Protein AF-A0A0R3THI6-F1 (afdb_monomer_lite)

Structure (mmCIF, N/CA/C/O backbone):
data_AF-A0A0R3THI6-F1
#
_entry.id   AF-A0A0R3THI6-F1
#
loop_
_atom_site.group_PDB
_atom_site.id
_atom_site.type_symbol
_atom_site.label_atom_id
_atom_site.label_alt_id
_atom_site.label_comp_id
_atom_site.label_asym_id
_atom_site.label_entity_id
_atom_site.label_seq_id
_atom_site.pdbx_PDB_ins_code
_atom_site.Cartn_x
_atom_site.Cartn_y
_atom_site.Cartn_z
_atom_site.occupancy
_atom_site.B_iso_or_equiv
_atom_site.auth_seq_id
_atom_site.auth_comp_id
_at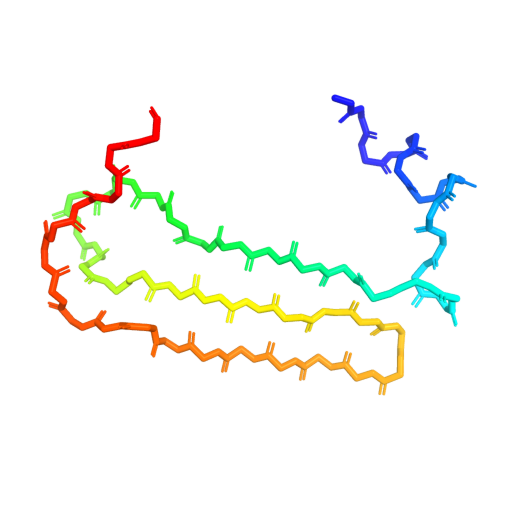om_site.auth_asym_id
_atom_site.auth_atom_id
_atom_site.pdbx_PDB_model_num
ATOM 1 N N . LEU A 1 1 ? 4.451 16.797 2.308 1.00 58.75 1 LEU A N 1
ATOM 2 C CA . LEU A 1 1 ? 3.861 16.696 3.662 1.00 58.75 1 LEU A CA 1
ATOM 3 C C . LEU A 1 1 ? 4.753 15.767 4.465 1.00 58.75 1 LEU A C 1
ATOM 5 O O . LEU A 1 1 ? 5.121 14.729 3.929 1.00 58.75 1 LEU A O 1
ATOM 9 N N . AL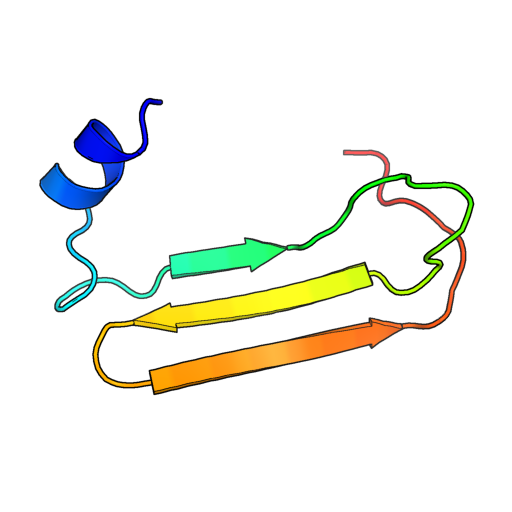A A 1 2 ? 5.178 16.158 5.665 1.00 73.00 2 ALA A N 1
ATOM 10 C CA . ALA A 1 2 ? 6.001 15.287 6.501 1.00 73.00 2 ALA A CA 1
ATOM 11 C C . ALA A 1 2 ? 5.167 14.067 6.971 1.00 73.00 2 ALA A C 1
ATOM 13 O O . ALA A 1 2 ? 3.954 14.220 7.152 1.00 73.00 2 ALA A O 1
ATOM 14 N N . PRO A 1 3 ? 5.763 12.872 7.163 1.00 61.84 3 PRO A N 1
ATOM 15 C CA . PRO A 1 3 ? 5.039 11.647 7.548 1.00 61.84 3 PRO A CA 1
ATOM 16 C C . PRO A 1 3 ? 4.209 11.815 8.828 1.00 61.84 3 PRO A C 1
ATOM 18 O O . PRO A 1 3 ? 3.085 11.331 8.930 1.00 61.84 3 PRO A O 1
ATOM 21 N N . GLU A 1 4 ? 4.742 12.594 9.765 1.00 68.19 4 GLU A N 1
ATOM 22 C CA . GLU A 1 4 ? 4.101 13.021 11.010 1.00 68.19 4 GLU A CA 1
ATOM 23 C C . GLU A 1 4 ? 2.757 13.736 10.786 1.00 68.19 4 GLU A C 1
ATOM 25 O O . GLU A 1 4 ? 1.794 13.475 11.499 1.00 68.19 4 GLU A O 1
ATOM 30 N N . THR A 1 5 ? 2.626 14.569 9.750 1.00 76.00 5 THR A N 1
ATOM 31 C CA . THR A 1 5 ? 1.367 15.269 9.442 1.00 76.00 5 THR A CA 1
ATOM 32 C C . THR A 1 5 ? 0.323 14.346 8.813 1.00 76.00 5 THR A C 1
ATOM 34 O O . THR A 1 5 ? -0.875 14.548 9.012 1.00 76.00 5 THR A O 1
ATOM 37 N N . ILE A 1 6 ? 0.748 13.335 8.048 1.00 78.25 6 ILE A N 1
ATOM 38 C CA . ILE A 1 6 ? -0.175 12.359 7.452 1.00 78.25 6 ILE A CA 1
ATOM 39 C C . ILE A 1 6 ? -0.751 11.471 8.547 1.00 78.25 6 ILE A C 1
ATOM 41 O O . ILE A 1 6 ? -1.960 11.306 8.592 1.00 78.25 6 ILE A O 1
ATOM 45 N N . ASN A 1 7 ? 0.079 10.989 9.471 1.00 80.12 7 ASN A N 1
ATOM 46 C CA . ASN A 1 7 ? -0.384 10.093 10.527 1.00 80.12 7 ASN A CA 1
A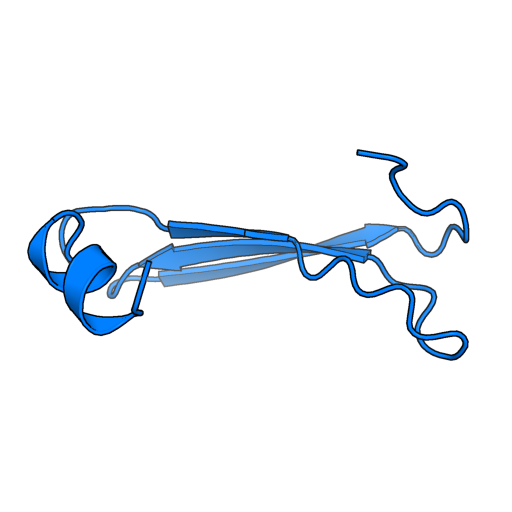TOM 47 C C . ASN A 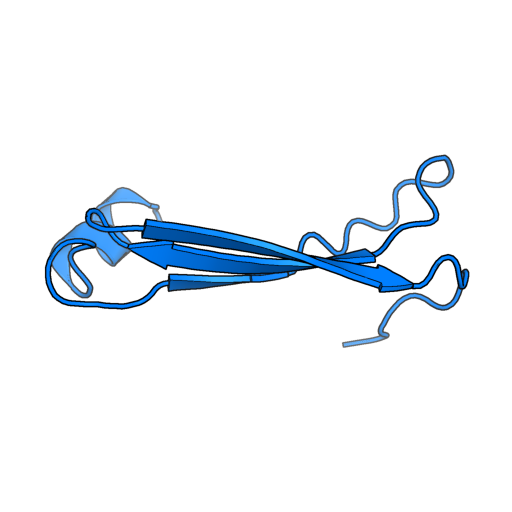1 7 ? -1.331 10.779 11.530 1.00 80.12 7 ASN A C 1
ATOM 49 O O . ASN A 1 7 ? -2.164 10.118 12.137 1.00 80.12 7 ASN A O 1
ATOM 53 N N . VAL A 1 8 ? -1.228 12.105 11.688 1.00 84.00 8 VAL A N 1
ATOM 54 C CA . VAL A 1 8 ? -2.161 12.897 12.510 1.00 84.00 8 VAL A CA 1
ATOM 55 C C . VAL A 1 8 ? -3.525 13.064 11.833 1.00 84.00 8 VAL A C 1
ATOM 57 O O . VAL A 1 8 ? -4.548 13.007 12.507 1.00 84.00 8 VAL A O 1
ATOM 60 N N . ASN A 1 9 ? -3.557 13.280 10.515 1.00 86.94 9 ASN A N 1
ATOM 61 C CA . ASN A 1 9 ? -4.806 13.530 9.783 1.00 86.94 9 ASN A CA 1
ATOM 62 C C . ASN A 1 9 ? -5.464 12.248 9.241 1.00 86.94 9 ASN A C 1
ATOM 64 O O . ASN A 1 9 ? -6.669 12.231 9.007 1.00 86.94 9 ASN A O 1
ATOM 68 N N . TYR A 1 10 ? -4.674 11.194 9.042 1.00 83.94 10 TYR A N 1
ATOM 69 C CA . TYR A 1 10 ? -5.064 9.908 8.465 1.00 83.94 10 TYR A CA 1
ATOM 70 C C . TYR A 1 10 ? -4.391 8.775 9.258 1.00 83.94 10 TYR A C 1
ATOM 72 O O . TYR A 1 10 ? -3.414 8.184 8.789 1.00 83.94 10 TYR A O 1
ATOM 80 N N . PRO A 1 11 ? -4.843 8.512 10.494 1.00 84.00 11 PRO A N 1
ATOM 81 C CA . PRO A 1 11 ? -4.224 7.502 11.340 1.00 84.00 11 PRO A CA 1
ATOM 82 C C . PRO A 1 11 ? -4.457 6.094 10.768 1.00 84.00 11 PRO A C 1
ATOM 84 O O . PRO A 1 11 ? -5.534 5.786 10.252 1.00 84.00 11 PRO A O 1
ATOM 87 N N . ALA A 1 12 ? -3.421 5.253 10.809 1.00 80.81 12 ALA A N 1
ATOM 88 C CA . ALA A 1 12 ? -3.375 3.966 10.104 1.00 80.81 12 ALA A CA 1
ATOM 89 C C . ALA A 1 12 ? -4.324 2.886 10.666 1.00 80.81 12 ALA A C 1
ATOM 91 O O . ALA A 1 12 ? -4.556 1.866 10.012 1.00 80.81 12 ALA A O 1
ATOM 92 N N . ASP A 1 13 ? -4.868 3.099 11.865 1.00 83.81 13 ASP A N 1
ATOM 93 C CA . ASP A 1 13 ? -5.916 2.283 12.485 1.00 83.81 13 ASP A CA 1
ATOM 94 C C . ASP A 1 13 ? -7.314 2.588 11.913 1.00 83.81 13 ASP A C 1
ATOM 96 O O . ASP A 1 13 ? -8.212 1.749 11.983 1.00 83.81 13 ASP A O 1
ATOM 100 N N . GLN A 1 14 ? -7.501 3.772 11.320 1.00 83.81 14 GLN A N 1
ATOM 101 C CA . GLN A 1 14 ? -8.778 4.237 10.764 1.00 83.81 14 GLN A CA 1
ATOM 102 C C . GLN A 1 14 ? -8.752 4.386 9.242 1.00 83.81 14 GLN A C 1
ATOM 104 O O . GLN A 1 14 ? -9.799 4.300 8.599 1.00 83.81 14 GLN A O 1
ATOM 109 N N . TRP A 1 15 ? -7.576 4.614 8.657 1.00 87.88 15 TRP A N 1
ATOM 110 C CA . TRP A 1 15 ? -7.414 4.914 7.239 1.00 87.88 15 TRP A CA 1
ATOM 111 C C . TRP A 1 15 ? -6.533 3.893 6.532 1.00 87.88 15 TRP A C 1
ATOM 113 O O . TRP A 1 15 ? -5.461 3.519 7.003 1.00 87.88 15 TRP A O 1
ATOM 123 N N . LEU A 1 16 ? -6.977 3.494 5.339 1.00 88.81 16 LEU A N 1
ATOM 124 C CA . LEU A 1 16 ? -6.195 2.666 4.431 1.00 88.81 16 LEU A CA 1
ATOM 125 C C . LEU A 1 16 ? -5.246 3.554 3.618 1.00 88.81 16 LEU A C 1
ATOM 127 O O . LEU A 1 16 ? -5.689 4.374 2.812 1.00 88.81 16 LEU A O 1
ATOM 131 N N . GLN A 1 17 ? -3.942 3.373 3.797 1.00 88.69 17 GLN A N 1
ATOM 132 C CA . GLN A 1 17 ? -2.929 4.034 2.985 1.00 88.69 17 GLN A CA 1
ATOM 133 C C . GLN A 1 17 ? -2.731 3.260 1.680 1.00 88.69 17 GLN A C 1
ATOM 135 O O . GLN A 1 17 ? -2.363 2.091 1.709 1.00 88.69 17 GLN A O 1
ATOM 140 N N . VAL A 1 18 ? -2.943 3.914 0.538 1.00 88.81 18 VAL A N 1
ATOM 141 C CA . VAL A 1 18 ? -2.665 3.356 -0.795 1.00 88.81 18 VAL A CA 1
ATOM 142 C C . VAL A 1 18 ? -1.387 3.993 -1.332 1.00 88.81 18 VAL A C 1
ATOM 144 O O . VAL A 1 18 ? -1.255 5.217 -1.307 1.00 88.81 18 VAL A O 1
ATOM 147 N N . PHE A 1 19 ? -0.445 3.180 -1.808 1.00 84.69 19 PHE A N 1
ATOM 148 C CA . PHE A 1 19 ? 0.836 3.647 -2.337 1.00 84.69 19 PHE A CA 1
ATOM 149 C C . PHE A 1 19 ? 1.263 2.866 -3.583 1.00 84.69 19 PHE A C 1
ATOM 151 O O . PHE A 1 19 ? 0.827 1.740 -3.812 1.00 84.69 19 PHE A O 1
ATOM 158 N N . THR A 1 20 ? 2.149 3.462 -4.377 1.00 84.25 20 THR A N 1
ATOM 159 C CA . THR A 1 20 ? 2.810 2.824 -5.524 1.00 84.25 20 THR A CA 1
ATOM 160 C C . THR A 1 20 ? 4.318 2.936 -5.353 1.00 84.25 20 THR A C 1
ATOM 162 O O . THR A 1 20 ? 4.813 4.036 -5.108 1.00 84.25 20 THR A O 1
ATOM 165 N N . ASP A 1 21 ? 5.065 1.847 -5.513 1.00 76.94 21 ASP A N 1
ATOM 166 C CA . ASP A 1 21 ? 6.535 1.856 -5.491 1.00 76.94 21 ASP A CA 1
ATOM 167 C C . ASP A 1 21 ? 7.098 2.040 -6.910 1.00 76.94 21 ASP A C 1
ATOM 169 O O . ASP A 1 21 ? 7.946 1.300 -7.402 1.00 76.94 21 ASP A O 1
ATOM 173 N N . GLY A 1 22 ? 6.605 3.069 -7.597 1.00 65.38 22 GLY A N 1
ATOM 174 C CA . GLY A 1 22 ? 7.124 3.486 -8.892 1.00 65.38 22 GLY A CA 1
ATOM 175 C C . GLY A 1 22 ? 8.363 4.355 -8.719 1.00 65.38 22 GLY A C 1
ATOM 176 O O . GLY A 1 22 ? 8.256 5.577 -8.720 1.00 65.38 22 GLY A O 1
ATOM 177 N N . SER A 1 23 ? 9.541 3.748 -8.574 1.00 60.78 23 SER A N 1
ATOM 178 C CA . SER A 1 23 ? 10.805 4.472 -8.749 1.00 60.78 23 SER A CA 1
ATOM 179 C C . SER A 1 23 ? 11.410 4.103 -10.100 1.00 60.78 23 SER A C 1
ATOM 181 O O . SER A 1 23 ? 11.579 2.923 -10.401 1.00 60.78 23 SER A O 1
ATOM 183 N N . TYR A 1 24 ? 11.729 5.107 -10.922 1.00 54.94 24 TYR A N 1
ATOM 184 C CA . TYR A 1 24 ? 12.577 4.941 -12.104 1.00 54.94 24 TYR A CA 1
ATOM 185 C C . TYR A 1 24 ? 14.001 4.624 -11.622 1.00 54.94 24 TYR A C 1
ATOM 187 O O . TYR A 1 24 ? 14.880 5.478 -11.603 1.00 54.94 24 TYR A O 1
ATOM 195 N N . ILE A 1 25 ? 14.216 3.413 -11.112 1.00 56.44 25 ILE A N 1
ATOM 196 C CA . ILE A 1 25 ? 15.547 2.890 -10.832 1.00 56.44 25 ILE A CA 1
ATOM 197 C C . ILE A 1 25 ? 15.812 1.869 -11.920 1.00 56.44 25 ILE A C 1
ATOM 199 O O . ILE A 1 25 ? 15.153 0.835 -12.003 1.00 56.44 25 ILE A O 1
ATOM 203 N N . GLU A 1 26 ? 16.802 2.186 -12.745 1.00 54.69 26 GLU A N 1
ATOM 204 C CA . GLU A 1 26 ? 17.205 1.540 -14.001 1.00 54.69 26 GLU A CA 1
ATOM 205 C C . GLU A 1 26 ? 17.492 0.023 -13.891 1.00 54.69 26 GLU A C 1
ATOM 207 O O . GLU A 1 26 ? 17.788 -0.633 -14.885 1.00 54.69 26 GLU A O 1
ATOM 212 N N . ASN A 1 27 ? 17.372 -0.555 -12.692 1.00 56.44 27 ASN A N 1
ATOM 213 C CA . ASN A 1 27 ? 17.684 -1.942 -12.371 1.00 56.44 27 ASN A CA 1
ATOM 214 C C . ASN A 1 27 ? 16.513 -2.747 -11.770 1.00 56.44 27 ASN A C 1
ATOM 216 O O . ASN A 1 27 ? 16.617 -3.965 -11.674 1.00 56.44 27 ASN A O 1
ATOM 220 N N . HIS A 1 28 ? 15.388 -2.117 -11.403 1.00 55.31 28 HIS A N 1
ATOM 221 C CA . HIS A 1 28 ? 14.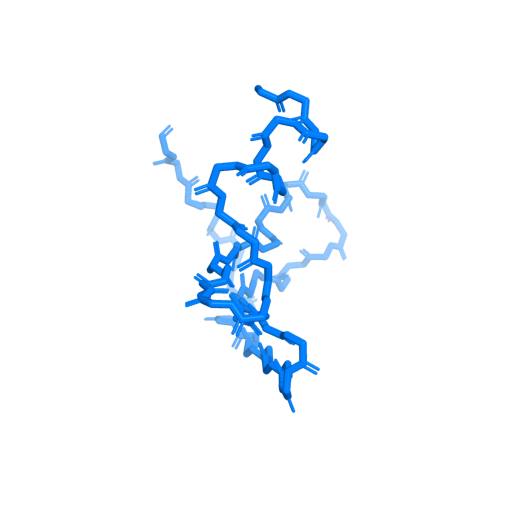185 -2.812 -10.923 1.00 55.31 28 HIS A CA 1
ATOM 222 C C . HIS A 1 28 ? 12.984 -2.452 -11.809 1.00 55.31 28 HIS A C 1
ATOM 224 O O . HIS A 1 28 ? 12.261 -1.497 -11.558 1.00 55.31 28 HIS A O 1
ATOM 230 N N . ALA A 1 29 ? 12.754 -3.248 -12.857 1.00 55.28 29 ALA A N 1
ATOM 231 C CA . ALA A 1 29 ? 11.651 -3.069 -13.813 1.00 55.28 29 ALA A CA 1
ATOM 232 C C . ALA A 1 29 ? 10.264 -3.472 -13.270 1.00 55.28 29 ALA A C 1
ATOM 234 O O . ALA A 1 29 ? 9.319 -3.617 -14.046 1.00 55.28 29 ALA A O 1
ATOM 235 N N . ASN A 1 30 ? 10.148 -3.697 -11.961 1.00 61.84 30 ASN A N 1
ATOM 236 C CA . ASN A 1 30 ? 8.904 -4.104 -11.334 1.00 61.84 30 ASN A CA 1
ATOM 237 C C . ASN A 1 30 ? 8.315 -2.889 -10.621 1.00 61.84 30 ASN A C 1
ATOM 239 O O . ASN A 1 30 ? 8.853 -2.452 -9.608 1.00 61.84 30 ASN A O 1
ATOM 243 N N . PHE A 1 31 ? 7.233 -2.349 -11.174 1.00 73.25 31 PHE A N 1
ATOM 244 C CA . PHE A 1 31 ? 6.388 -1.385 -10.480 1.00 73.25 31 PHE A CA 1
ATOM 245 C C . PHE A 1 31 ? 5.278 -2.146 -9.759 1.00 73.25 31 PHE A C 1
ATOM 247 O O . PHE A 1 31 ? 4.797 -3.175 -10.248 1.00 73.25 31 PHE A O 1
ATOM 254 N N . GLY A 1 32 ? 4.851 -1.649 -8.610 1.00 80.31 32 GLY A N 1
ATOM 255 C CA . GLY A 1 32 ? 3.797 -2.252 -7.821 1.00 80.31 32 GLY A CA 1
ATOM 256 C C . GLY A 1 32 ? 2.958 -1.224 -7.089 1.00 80.31 32 GLY A C 1
ATOM 257 O O . GLY A 1 32 ? 3.202 -0.013 -7.094 1.00 80.31 32 GLY A O 1
ATOM 258 N N . ALA A 1 33 ? 1.899 -1.743 -6.493 1.00 86.75 33 ALA A N 1
ATOM 259 C CA . ALA A 1 33 ? 1.003 -0.986 -5.652 1.00 86.75 33 ALA A CA 1
ATOM 260 C C . ALA A 1 33 ? 0.756 -1.766 -4.369 1.00 86.75 33 ALA A C 1
ATOM 262 O O . ALA A 1 33 ? 0.674 -2.998 -4.366 1.00 86.75 33 ALA A O 1
ATOM 263 N N . GLY A 1 34 ? 0.633 -1.029 -3.278 1.00 89.31 34 GLY A N 1
ATOM 264 C CA . GLY A 1 34 ? 0.365 -1.580 -1.971 1.00 89.31 34 GLY A CA 1
ATOM 265 C C . GLY A 1 34 ? -0.733 -0.822 -1.256 1.00 89.31 34 GLY A C 1
ATOM 266 O O . GLY A 1 34 ? -0.991 0.357 -1.510 1.00 89.31 34 GLY A O 1
ATOM 267 N N . VAL A 1 35 ? -1.375 -1.538 -0.344 1.00 90.44 35 VAL A N 1
ATOM 268 C CA . VAL A 1 35 ? -2.281 -0.969 0.643 1.00 90.44 35 VAL A CA 1
ATOM 269 C C . VAL A 1 35 ? -1.805 -1.350 2.035 1.00 90.44 35 VAL A C 1
ATOM 271 O O . VAL A 1 35 ? -1.377 -2.483 2.265 1.00 90.44 35 VAL A O 1
ATOM 274 N N . TYR A 1 36 ? -1.878 -0.402 2.959 1.00 89.25 36 TYR A N 1
ATOM 275 C CA . TYR A 1 36 ? -1.444 -0.572 4.336 1.00 89.25 36 TYR A CA 1
ATOM 276 C C . TYR A 1 36 ? -2.485 -0.025 5.311 1.00 89.25 36 TYR A C 1
ATOM 278 O O . TYR A 1 36 ? -3.016 1.069 5.131 1.00 89.25 36 TYR A O 1
ATOM 286 N N . SER A 1 37 ? -2.739 -0.797 6.362 1.00 87.38 37 SER A N 1
ATOM 287 C CA . SER A 1 37 ? -3.388 -0.377 7.604 1.00 87.38 37 SER A CA 1
ATOM 288 C C . SER A 1 37 ? -2.724 -1.117 8.768 1.00 87.38 37 SER A C 1
ATOM 290 O O . SER A 1 37 ? -1.990 -2.082 8.546 1.00 87.38 37 SER A O 1
ATOM 292 N N . GLU A 1 38 ? -3.013 -0.738 10.012 1.00 88.25 38 GLU A N 1
ATOM 293 C CA . GLU A 1 38 ? -2.491 -1.476 11.176 1.00 88.25 38 GLU A CA 1
ATOM 294 C C . GLU A 1 38 ? -2.954 -2.943 11.236 1.00 88.25 38 GLU A C 1
ATOM 296 O O . GLU A 1 38 ? -2.282 -3.785 11.830 1.00 88.25 38 GLU A O 1
ATOM 301 N N . LEU A 1 39 ? -4.087 -3.270 10.607 1.00 89.25 39 LEU A N 1
ATOM 302 C CA . LEU A 1 39 ? -4.681 -4.607 10.656 1.00 89.25 39 LEU A CA 1
ATOM 303 C C . LEU A 1 39 ? -4.145 -5.545 9.569 1.00 89.25 39 LEU A C 1
ATOM 305 O O . LEU A 1 39 ? -4.114 -6.760 9.765 1.00 89.25 39 LEU A O 1
ATOM 309 N N . PHE A 1 40 ? -3.762 -5.006 8.410 1.00 86.88 40 PHE A N 1
ATOM 310 C CA . PHE A 1 40 ? -3.245 -5.792 7.294 1.00 86.88 40 PHE A CA 1
ATOM 311 C C . PHE A 1 40 ? -2.428 -4.945 6.318 1.00 86.88 40 PHE A C 1
ATOM 313 O O . PHE A 1 40 ? -2.652 -3.746 6.146 1.00 86.88 40 PHE A O 1
ATOM 320 N N . SER A 1 41 ? -1.531 -5.623 5.607 1.00 90.75 41 SER A N 1
ATOM 321 C CA . SER A 1 41 ? -0.770 -5.070 4.493 1.00 90.75 41 SER A CA 1
ATOM 322 C C . SER A 1 41 ? -0.847 -6.022 3.306 1.00 90.75 41 SER A C 1
ATOM 324 O O . SER A 1 41 ? -0.780 -7.242 3.474 1.00 90.75 41 SER A O 1
ATOM 326 N N . SER A 1 42 ? -1.016 -5.471 2.108 1.00 89.81 42 SER A N 1
ATOM 327 C CA . SER A 1 42 ? -1.010 -6.233 0.862 1.00 89.81 42 SER A CA 1
ATOM 328 C C . SER A 1 42 ? -0.253 -5.467 -0.211 1.00 89.81 42 SER A C 1
ATOM 330 O O . SER A 1 42 ? -0.358 -4.245 -0.304 1.00 89.81 42 SER A O 1
ATOM 332 N N . TYR A 1 43 ? 0.507 -6.193 -1.021 1.00 88.31 43 TYR A N 1
ATOM 333 C CA . TYR A 1 43 ? 1.290 -5.647 -2.117 1.00 88.31 43 TYR A CA 1
ATOM 334 C C . TYR A 1 43 ? 1.115 -6.531 -3.345 1.00 88.31 43 TYR A C 1
ATOM 336 O O . TYR A 1 43 ? 1.192 -7.758 -3.255 1.00 88.31 43 TYR A O 1
ATOM 344 N N . ALA A 1 44 ? 0.904 -5.898 -4.492 1.00 85.44 44 ALA A N 1
ATOM 345 C CA . ALA A 1 44 ? 0.846 -6.560 -5.779 1.00 85.44 44 ALA A CA 1
ATOM 346 C C . ALA A 1 44 ? 1.842 -5.897 -6.729 1.00 85.44 44 ALA A C 1
ATOM 348 O O . ALA A 1 44 ? 1.778 -4.692 -6.984 1.00 85.44 44 ALA A O 1
ATOM 349 N N . ALA A 1 45 ? 2.738 -6.708 -7.289 1.00 81.19 45 ALA A N 1
ATOM 350 C CA . ALA A 1 45 ? 3.547 -6.282 -8.418 1.00 81.19 45 ALA A CA 1
ATOM 351 C C . ALA A 1 45 ? 2.618 -6.088 -9.623 1.00 81.19 45 ALA A C 1
ATOM 353 O O . ALA A 1 45 ? 1.900 -7.007 -10.020 1.00 81.19 45 ALA A O 1
ATOM 354 N N . ALA A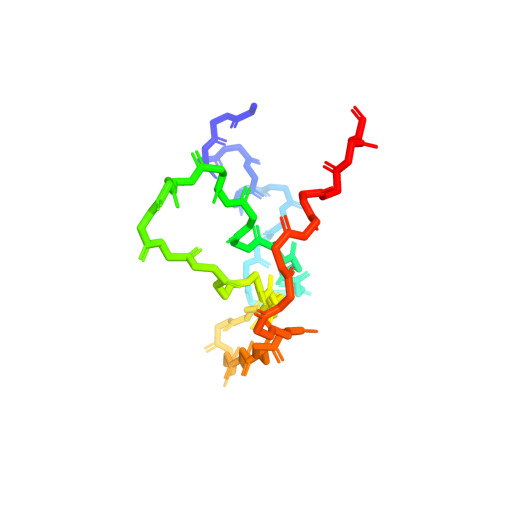 1 46 ? 2.615 -4.887 -10.189 1.00 72.88 46 ALA A N 1
ATOM 355 C CA . ALA A 1 46 ? 1.716 -4.495 -11.264 1.00 72.88 46 ALA A CA 1
ATOM 356 C C . ALA A 1 46 ? 2.314 -4.737 -12.666 1.00 72.88 46 ALA A C 1
ATOM 358 O O . ALA A 1 46 ? 1.615 -4.606 -13.670 1.00 72.88 46 ALA A O 1
ATOM 359 N N . GLY A 1 47 ? 3.559 -5.214 -12.755 1.00 63.25 47 GLY A N 1
ATOM 360 C CA . GLY A 1 47 ? 4.086 -5.837 -13.968 1.00 63.25 47 GLY A CA 1
ATOM 361 C C . GLY A 1 47 ? 5.608 -5.829 -14.063 1.00 63.25 47 GLY A C 1
ATOM 362 O O . GLY A 1 47 ? 6.284 -5.108 -13.343 1.00 63.25 47 GLY A O 1
ATOM 363 N N . HIS A 1 48 ? 6.131 -6.624 -15.000 1.00 57.00 48 HIS A N 1
ATOM 364 C CA . HIS A 1 48 ? 7.552 -6.683 -15.384 1.00 57.00 48 HIS A CA 1
ATOM 365 C C . HIS A 1 48 ? 7.898 -5.705 -16.529 1.00 57.00 48 HIS A C 1
ATOM 367 O O . HIS A 1 48 ? 8.919 -5.841 -17.204 1.00 57.00 48 HIS A O 1
ATOM 373 N N . ASN A 1 49 ? 6.990 -4.774 -16.840 1.00 55.62 49 ASN A N 1
ATOM 374 C CA . ASN A 1 49 ? 7.031 -4.006 -18.079 1.00 55.62 49 ASN A CA 1
ATOM 375 C C . ASN A 1 49 ? 7.534 -2.577 -17.853 1.00 55.62 49 ASN A C 1
ATOM 377 O O . ASN A 1 49 ? 6.940 -1.780 -17.137 1.00 55.62 49 ASN A O 1
ATOM 381 N N . ARG A 1 50 ? 8.648 -2.307 -18.542 1.00 54.62 50 ARG A N 1
ATOM 382 C CA . ARG A 1 50 ? 9.579 -1.164 -18.525 1.00 54.62 50 ARG A CA 1
ATOM 383 C C . ARG A 1 50 ? 9.011 0.239 -18.781 1.00 54.62 50 ARG A C 1
ATOM 385 O O . ARG A 1 50 ? 9.802 1.171 -18.895 1.00 54.62 50 ARG A O 1
ATOM 392 N N . SER A 1 51 ? 7.706 0.427 -18.936 1.00 55.28 51 SER A N 1
ATOM 393 C CA . SER A 1 51 ? 7.169 1.771 -19.167 1.00 55.28 51 SER A CA 1
ATOM 394 C C . SER A 1 51 ? 6.879 2.429 -17.827 1.00 55.28 51 SER A C 1
ATOM 396 O O . SER A 1 51 ? 5.934 2.044 -17.140 1.00 55.28 51 SER A O 1
ATOM 398 N N . ALA A 1 52 ? 7.699 3.409 -17.454 1.00 55.88 52 ALA A N 1
ATOM 399 C CA . ALA A 1 52 ? 7.372 4.306 -16.358 1.00 55.88 52 ALA A CA 1
ATOM 400 C C . ALA A 1 52 ? 6.008 4.965 -16.624 1.00 55.88 52 ALA A C 1
ATOM 402 O O . ALA A 1 52 ? 5.700 5.322 -17.763 1.00 55.88 52 ALA A O 1
ATOM 403 N N . PHE A 1 53 ? 5.194 5.124 -15.580 1.00 55.28 53 PHE A N 1
ATOM 404 C CA . PHE A 1 53 ? 4.070 6.050 -15.637 1.00 55.28 53 PHE A CA 1
ATOM 405 C C . PHE A 1 53 ? 4.652 7.468 -15.711 1.00 55.28 53 PHE A C 1
ATOM 407 O O . PHE A 1 53 ? 5.255 7.933 -14.745 1.00 55.28 53 PHE A O 1
ATOM 414 N N . GLU A 1 54 ? 4.514 8.134 -16.857 1.00 53.81 54 GLU A N 1
ATOM 415 C CA . GLU A 1 54 ? 4.708 9.583 -16.955 1.00 53.81 54 GLU A CA 1
ATOM 416 C C . GLU A 1 54 ? 3.488 10.241 -16.294 1.00 53.81 54 GLU A C 1
ATOM 418 O O . GLU A 1 54 ? 2.403 10.283 -16.875 1.00 53.81 54 GLU A O 1
ATOM 423 N N . GLY A 1 55 ? 3.645 10.618 -15.022 1.00 51.25 55 GLY A N 1
ATOM 424 C CA . GLY A 1 55 ? 2.665 11.390 -14.253 1.00 51.25 55 GLY A CA 1
ATOM 425 C C . GLY A 1 55 ? 2.824 12.887 -14.458 1.00 51.25 55 GLY A C 1
ATOM 426 O O . GLY A 1 55 ? 3.983 13.335 -14.612 1.00 51.25 55 GLY A O 1
#

Foldseek 3Di:
DPPVVCCVVAPQQRHKDKDKPQDPDVPQQWIKIKIGGPVDIDIDGPDSDNDRPPD

Organism: Rodentolepis nana (NCBI:txid102285)

pLDDT: mean 74.11, std 13.76, range [51.25, 90.75]

Sequence (55 aa):
LAPETINVNYPADQWLQVFTDGSYIENHANFGAGVYSELFSSYAAAGHNRSAFEG

Secondary structure (DSSP, 8-state):
--HHHHHHHS-TTT--EEEE-----TT---EEEEEE-SS-EEEEEEES-------

Radius of gyration: 13.6 Å; chains: 1; bounding box: 26×23×32 Å